Protein AF-A0A2M8Q7N8-F1 (afdb_monomer_lite)

InterPro domains:
  IPR007387 TRAP transporter, small membrane protein DctQ [PTHR35011] (1-80)
  IPR055348 Tripartite ATP-independent periplasmic transporters, DctQ component [PF04290] (7-81)

pLDDT: mean 86.73, std 8.42, range [61.31, 96.69]

Sequence (82 aa):
MWLALLLVLLQFAVVVLRYAFGTSFIMMQEGVIYLHAILFMLSIGYTYLVDQHVRVDVLYAGWPPRRKALVDLLAVLVGVLP

Organism: NCBI:txid2364212

Radius of gyration: 18.59 Å; chains: 1; bounding box: 33×23×51 Å

Structure (mmCIF, N/CA/C/O backbone):
data_AF-A0A2M8Q7N8-F1
#
_entry.id   AF-A0A2M8Q7N8-F1
#
loop_
_atom_site.group_PDB
_atom_site.id
_atom_site.type_symbol
_atom_site.label_atom_id
_atom_site.label_alt_id
_atom_site.label_comp_id
_atom_site.label_asym_id
_atom_site.label_entity_id
_atom_site.label_seq_id
_atom_site.pdbx_PDB_ins_code
_atom_site.Cartn_x
_atom_site.Cartn_y
_atom_site.Cartn_z
_atom_site.occupancy
_atom_site.B_iso_or_equiv
_atom_site.auth_seq_id
_atom_site.auth_comp_id
_atom_site.auth_asym_id
_atom_site.auth_atom_id
_atom_site.pdbx_PDB_model_num
ATOM 1 N N . MET A 1 1 ? -10.049 1.701 -8.071 1.00 73.06 1 MET A N 1
ATOM 2 C CA . MET A 1 1 ? -9.860 0.884 -9.296 1.00 73.06 1 MET A CA 1
ATOM 3 C C . MET A 1 1 ? -8.925 1.539 -10.313 1.00 73.06 1 MET A C 1
ATOM 5 O O . MET A 1 1 ? -8.008 0.868 -10.758 1.00 73.06 1 MET A O 1
ATOM 9 N N . TRP A 1 2 ? -9.064 2.833 -10.628 1.00 88.06 2 TRP A N 1
ATOM 10 C CA . TRP A 1 2 ? -8.174 3.522 -11.585 1.00 88.06 2 TRP A CA 1
ATOM 11 C C . TRP A 1 2 ? -6.674 3.469 -11.239 1.00 88.06 2 TRP A C 1
ATOM 13 O O . TRP A 1 2 ? -5.862 3.187 -12.113 1.00 88.06 2 TRP A O 1
ATOM 23 N N . LEU A 1 3 ? -6.305 3.636 -9.963 1.00 90.00 3 LEU A N 1
ATOM 24 C CA . LEU A 1 3 ? -4.918 3.463 -9.492 1.00 90.00 3 LEU A CA 1
ATOM 25 C C . LEU A 1 3 ? -4.381 2.041 -9.722 1.00 90.00 3 LEU A C 1
ATOM 27 O O . LEU A 1 3 ? -3.216 1.878 -10.063 1.00 90.00 3 LEU A O 1
ATOM 31 N N . ALA A 1 4 ? -5.227 1.015 -9.575 1.00 92.19 4 ALA A N 1
ATOM 32 C CA . ALA A 1 4 ? -4.830 -0.374 -9.814 1.00 92.19 4 ALA A CA 1
ATOM 33 C C . ALA A 1 4 ? -4.531 -0.609 -11.297 1.00 92.19 4 ALA A C 1
ATOM 35 O O . ALA A 1 4 ? -3.523 -1.218 -11.637 1.00 92.19 4 ALA A O 1
ATOM 36 N N . LEU A 1 5 ? -5.382 -0.074 -12.177 1.00 94.88 5 LEU A N 1
ATOM 37 C CA . LEU A 1 5 ? -5.164 -0.126 -13.619 1.00 94.88 5 LEU A CA 1
ATOM 38 C C . LEU A 1 5 ? -3.850 0.571 -14.000 1.00 94.88 5 LEU A C 1
ATOM 40 O O . LEU A 1 5 ? -3.043 0.002 -14.728 1.00 94.88 5 LEU A O 1
ATOM 44 N N . LEU A 1 6 ? -3.608 1.769 -13.461 1.00 95.38 6 LEU A N 1
ATOM 45 C CA . LEU A 1 6 ? -2.370 2.511 -13.690 1.00 95.38 6 LEU A CA 1
ATOM 46 C C . LEU A 1 6 ? -1.136 1.735 -13.205 1.00 95.38 6 LEU A C 1
ATOM 48 O O . LEU A 1 6 ? -0.144 1.672 -13.926 1.00 95.38 6 LEU A O 1
ATOM 52 N N . LEU A 1 7 ? -1.208 1.098 -12.031 1.00 96.06 7 LEU A N 1
ATOM 53 C CA . LEU A 1 7 ? -0.137 0.249 -11.503 1.00 96.06 7 LEU A CA 1
ATOM 54 C C . LEU A 1 7 ? 0.177 -0.914 -12.444 1.00 96.06 7 LEU A C 1
ATOM 56 O O . LEU A 1 7 ? 1.342 -1.163 -12.742 1.00 96.06 7 LEU A O 1
ATOM 60 N N . VAL A 1 8 ? -0.857 -1.605 -12.930 1.00 96.44 8 VAL A N 1
ATOM 61 C CA . VAL A 1 8 ? -0.703 -2.737 -13.852 1.00 96.44 8 VAL A CA 1
ATOM 62 C C . VAL A 1 8 ? -0.090 -2.282 -15.174 1.00 96.44 8 VAL A C 1
ATOM 64 O O . VAL A 1 8 ? 0.838 -2.925 -15.655 1.00 96.44 8 VAL A O 1
ATOM 67 N N . LEU A 1 9 ? -0.549 -1.163 -15.741 1.00 96.69 9 LEU A N 1
ATOM 68 C CA . LEU A 1 9 ? 0.004 -0.621 -16.985 1.00 96.69 9 LEU A CA 1
ATOM 69 C C . LEU A 1 9 ? 1.463 -0.181 -16.821 1.00 96.69 9 LEU A C 1
ATOM 71 O O . LEU A 1 9 ? 2.288 -0.473 -17.685 1.00 96.69 9 LEU A O 1
ATOM 75 N N . LEU A 1 10 ? 1.797 0.474 -15.706 1.00 95.50 10 LEU A N 1
ATOM 76 C CA . LEU A 1 10 ? 3.165 0.893 -15.411 1.00 95.50 10 LEU A CA 1
ATOM 77 C C . LEU A 1 10 ? 4.087 -0.318 -15.227 1.00 95.50 10 LEU A C 1
ATOM 79 O O . LEU A 1 10 ? 5.150 -0.378 -15.842 1.00 95.50 10 LEU A O 1
ATOM 83 N N . GLN A 1 11 ? 3.661 -1.315 -14.446 1.00 96.44 11 GLN A N 1
ATOM 84 C CA . GLN A 1 11 ? 4.410 -2.556 -14.251 1.00 96.44 11 GLN A CA 1
ATOM 85 C C . GLN A 1 11 ? 4.578 -3.324 -15.568 1.00 96.44 11 GLN A C 1
ATOM 87 O O . GLN A 1 11 ? 5.660 -3.836 -15.853 1.00 96.44 11 GLN A O 1
ATOM 92 N N . PHE A 1 12 ? 3.534 -3.384 -16.396 1.00 96.25 12 PHE A N 1
ATOM 93 C CA . PHE A 1 12 ? 3.601 -4.003 -17.715 1.00 96.25 12 PHE A CA 1
ATOM 94 C C . PHE A 1 12 ? 4.615 -3.291 -18.616 1.00 96.25 12 PHE A C 1
ATOM 96 O O . PHE A 1 12 ? 5.462 -3.951 -19.214 1.00 96.25 12 PHE A O 1
ATOM 103 N N . ALA A 1 13 ? 4.600 -1.956 -18.652 1.00 94.81 13 ALA A N 1
ATOM 104 C CA . ALA A 1 13 ? 5.586 -1.178 -19.394 1.00 94.81 13 ALA A CA 1
ATOM 105 C C . ALA A 1 13 ? 7.018 -1.458 -18.906 1.00 94.81 13 ALA A C 1
ATOM 107 O O . ALA A 1 13 ? 7.904 -1.674 -19.729 1.00 94.81 13 ALA A O 1
ATOM 108 N N . VAL A 1 14 ? 7.244 -1.539 -17.588 1.00 95.38 14 VAL A N 1
ATOM 109 C CA . VAL A 1 14 ? 8.553 -1.902 -17.010 1.00 95.38 14 VAL A CA 1
ATOM 110 C C . VAL A 1 14 ? 9.018 -3.276 -17.499 1.00 95.38 14 VAL A C 1
ATOM 112 O O . VAL A 1 14 ? 10.173 -3.426 -17.896 1.00 95.38 14 VAL A O 1
ATOM 115 N N . VAL A 1 15 ? 8.133 -4.275 -17.502 1.00 95.62 15 VAL A N 1
ATOM 116 C CA . VAL A 1 15 ? 8.434 -5.636 -17.977 1.00 95.62 15 VAL A CA 1
ATOM 117 C C . VAL A 1 15 ? 8.751 -5.630 -19.475 1.00 95.62 15 VAL A C 1
ATOM 119 O O . VAL A 1 15 ? 9.770 -6.182 -19.883 1.00 95.62 15 VAL A O 1
ATOM 122 N N . VAL A 1 16 ? 7.939 -4.964 -20.299 1.00 95.69 16 VAL A N 1
ATOM 123 C CA . VAL A 1 16 ? 8.167 -4.882 -21.751 1.00 95.69 16 VAL A CA 1
ATOM 124 C C . VAL A 1 16 ? 9.495 -4.195 -22.063 1.00 95.69 16 VAL A C 1
ATOM 126 O O . VAL A 1 16 ? 10.292 -4.741 -22.822 1.00 95.69 16 VAL A O 1
ATOM 129 N N . LEU A 1 17 ? 9.784 -3.044 -21.452 1.00 94.62 17 LEU A N 1
ATOM 130 C CA . LEU A 1 17 ? 11.057 -2.345 -21.654 1.00 94.62 17 LEU A CA 1
ATOM 131 C C . LEU A 1 17 ? 12.251 -3.209 -21.243 1.00 94.62 17 LEU A C 1
ATOM 133 O O . LEU A 1 17 ? 13.237 -3.296 -21.976 1.00 94.62 17 LEU A O 1
ATOM 137 N N . ARG A 1 18 ? 12.138 -3.904 -20.108 1.00 93.75 18 ARG A N 1
ATOM 138 C CA . ARG A 1 18 ? 13.217 -4.736 -19.581 1.00 93.75 18 ARG A CA 1
ATOM 139 C C . ARG A 1 18 ? 13.500 -5.960 -20.442 1.00 93.75 18 ARG A C 1
ATOM 141 O O . ARG A 1 18 ? 14.667 -6.258 -20.673 1.00 93.75 18 ARG A O 1
ATOM 148 N N . TYR A 1 19 ? 12.468 -6.667 -20.899 1.00 93.94 19 TYR A N 1
ATOM 149 C CA . TYR A 1 19 ? 12.646 -7.945 -21.597 1.00 93.94 19 TYR A CA 1
ATOM 150 C C . TYR A 1 19 ? 12.656 -7.826 -23.122 1.00 93.94 19 TYR A C 1
ATOM 152 O O . TYR A 1 19 ? 13.403 -8.556 -23.763 1.00 93.94 19 TYR A O 1
ATOM 160 N N . ALA A 1 20 ? 11.872 -6.919 -23.714 1.00 94.81 20 ALA A N 1
ATOM 161 C CA . ALA A 1 20 ? 11.843 -6.742 -25.168 1.00 94.81 20 ALA A CA 1
ATOM 162 C C . ALA A 1 20 ? 12.913 -5.755 -25.660 1.00 94.81 20 ALA A C 1
ATOM 164 O O . ALA A 1 20 ? 13.475 -5.951 -26.734 1.00 94.81 20 ALA A O 1
ATOM 165 N N . PHE A 1 21 ? 13.209 -4.712 -24.877 1.00 92.81 21 PHE A N 1
ATOM 166 C CA . PHE A 1 21 ? 14.140 -3.646 -25.271 1.00 92.81 21 PHE A CA 1
ATOM 167 C C . PHE A 1 21 ? 15.455 -3.646 -24.479 1.00 92.81 21 PHE A C 1
ATOM 169 O O . PHE A 1 21 ? 16.346 -2.861 -24.791 1.00 92.81 21 PHE A O 1
ATOM 176 N N . GLY A 1 22 ? 15.592 -4.488 -23.449 1.00 92.12 22 GLY A N 1
ATOM 177 C CA . GLY A 1 22 ? 16.795 -4.556 -22.611 1.00 92.12 22 GLY A CA 1
ATOM 178 C C . GLY A 1 22 ? 17.079 -3.286 -21.798 1.00 92.12 22 GLY A C 1
ATOM 179 O O . GLY A 1 22 ? 18.175 -3.142 -21.261 1.00 92.12 22 GLY A O 1
ATOM 180 N N . THR A 1 23 ? 16.125 -2.354 -21.702 1.00 90.62 23 THR A N 1
ATOM 181 C CA . THR A 1 23 ? 16.290 -1.073 -20.998 1.00 90.62 23 THR A CA 1
ATOM 182 C C . THR A 1 23 ? 15.546 -1.078 -19.667 1.00 90.62 23 THR A C 1
ATOM 184 O O . THR A 1 23 ? 14.528 -1.744 -19.487 1.00 90.62 23 THR A O 1
ATOM 187 N N . SER A 1 24 ? 16.070 -0.369 -18.669 1.00 88.50 24 SER A N 1
ATOM 188 C CA . SER A 1 24 ? 15.443 -0.273 -17.348 1.00 88.50 24 SER A CA 1
ATOM 189 C C . SER A 1 24 ? 15.644 1.115 -16.764 1.00 88.50 24 SER A C 1
ATOM 191 O O . SER A 1 24 ? 16.767 1.607 -16.691 1.00 88.50 24 SER A O 1
ATOM 193 N N . PHE A 1 25 ? 14.546 1.730 -16.330 1.00 91.81 25 PHE A N 1
ATOM 194 C CA . PHE A 1 25 ? 14.542 3.052 -15.714 1.00 91.81 25 PHE A CA 1
ATOM 195 C C . PHE A 1 25 ? 14.221 2.934 -14.226 1.00 91.81 25 PHE A C 1
ATOM 197 O O . PHE A 1 25 ? 13.164 2.418 -13.858 1.00 91.81 25 PHE A O 1
ATOM 204 N N . ILE A 1 26 ? 15.109 3.458 -13.378 1.00 93.00 26 ILE A N 1
ATOM 205 C CA . ILE A 1 26 ? 14.934 3.459 -11.915 1.00 93.00 26 ILE A CA 1
ATOM 206 C C . ILE A 1 26 ? 13.656 4.217 -11.535 1.00 93.00 26 ILE A C 1
ATOM 208 O O . ILE A 1 26 ? 12.849 3.710 -10.765 1.00 93.00 26 ILE A O 1
ATOM 212 N N . MET A 1 27 ? 13.396 5.362 -12.178 1.00 93.25 27 MET A N 1
ATOM 213 C 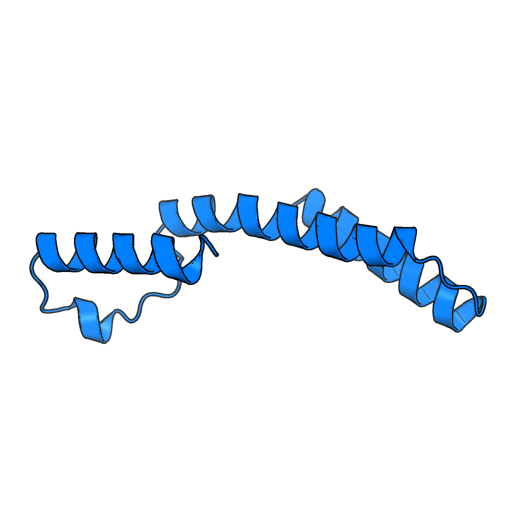CA . MET A 1 27 ? 12.196 6.171 -11.924 1.00 93.25 27 MET A CA 1
ATOM 214 C C . MET A 1 27 ? 10.889 5.397 -12.145 1.00 93.25 27 MET A C 1
ATOM 216 O O . MET A 1 27 ? 9.922 5.608 -11.421 1.00 93.25 27 MET A O 1
ATOM 220 N N . MET A 1 28 ? 10.840 4.487 -13.126 1.00 92.56 28 MET A N 1
ATOM 221 C CA . MET A 1 28 ? 9.642 3.674 -13.359 1.00 92.56 28 MET A CA 1
ATOM 222 C C . MET A 1 28 ? 9.474 2.599 -12.283 1.00 92.56 28 MET A C 1
ATOM 224 O O . MET A 1 28 ? 8.350 2.331 -11.870 1.00 92.56 28 MET A O 1
ATOM 228 N N . GLN A 1 29 ? 10.573 2.006 -11.808 1.00 92.88 29 GLN A N 1
ATOM 229 C CA . GLN A 1 29 ? 10.538 1.014 -10.729 1.00 92.88 29 GLN A CA 1
ATOM 230 C C . GLN A 1 29 ? 10.110 1.650 -9.402 1.00 92.88 29 GLN A C 1
ATOM 232 O O . GLN A 1 29 ? 9.216 1.136 -8.734 1.00 92.88 29 GLN A O 1
ATOM 237 N N . GLU A 1 30 ? 10.684 2.803 -9.057 1.00 95.38 30 GLU A N 1
ATOM 238 C CA . GLU A 1 30 ? 10.255 3.589 -7.898 1.00 95.38 30 GLU A CA 1
ATOM 239 C C . GLU A 1 30 ? 8.801 4.046 -8.040 1.00 95.38 30 GLU A C 1
ATOM 241 O O . GLU A 1 30 ? 8.021 3.940 -7.096 1.00 95.38 30 GLU A O 1
ATOM 246 N N . GLY A 1 31 ? 8.403 4.467 -9.244 1.00 94.88 31 GLY A N 1
ATOM 247 C CA . GLY A 1 31 ? 7.023 4.816 -9.562 1.00 94.88 31 GLY A CA 1
ATOM 248 C C . GLY A 1 31 ? 6.042 3.691 -9.234 1.00 94.88 31 GLY A C 1
ATOM 249 O O . GLY A 1 31 ? 5.017 3.956 -8.614 1.00 94.88 31 GLY A O 1
ATOM 250 N N . VAL A 1 32 ? 6.362 2.436 -9.574 1.00 95.44 32 VAL A N 1
ATOM 251 C CA . VAL A 1 32 ? 5.530 1.271 -9.216 1.00 95.44 32 VAL A CA 1
ATOM 252 C C . VAL A 1 32 ? 5.399 1.132 -7.700 1.00 95.44 32 VAL A C 1
ATOM 254 O O . VAL A 1 32 ? 4.286 0.946 -7.208 1.00 95.44 32 VAL A O 1
ATOM 257 N N . ILE A 1 33 ? 6.505 1.248 -6.960 1.00 95.12 33 ILE A N 1
ATOM 258 C CA . ILE A 1 33 ? 6.511 1.128 -5.495 1.00 95.12 33 ILE A CA 1
ATOM 259 C C . ILE A 1 33 ? 5.644 2.222 -4.862 1.00 95.12 33 ILE A C 1
ATOM 261 O O . ILE A 1 33 ? 4.778 1.920 -4.040 1.00 95.12 33 ILE A O 1
ATOM 265 N N . TYR A 1 34 ? 5.811 3.480 -5.277 1.00 94.56 34 TYR A N 1
ATOM 266 C CA . TYR A 1 34 ? 5.017 4.587 -4.746 1.00 94.56 34 TYR A CA 1
ATOM 267 C C . TYR A 1 34 ? 3.535 4.461 -5.103 1.00 94.56 34 TYR A C 1
ATOM 269 O O . TYR A 1 34 ? 2.677 4.682 -4.247 1.00 94.56 34 TYR A O 1
ATOM 277 N N . LEU A 1 35 ? 3.207 4.052 -6.333 1.00 95.19 35 LEU A N 1
ATOM 278 C CA . LEU A 1 35 ? 1.814 3.864 -6.738 1.00 95.19 35 LEU A CA 1
ATOM 279 C C . LEU A 1 35 ? 1.152 2.721 -5.961 1.00 95.19 35 LEU A C 1
ATOM 281 O O . LEU A 1 35 ? -0.015 2.825 -5.583 1.00 95.19 35 LEU A O 1
ATOM 285 N N . HIS A 1 36 ? 1.908 1.654 -5.691 1.00 94.31 36 HIS A N 1
ATOM 286 C CA . HIS A 1 36 ? 1.464 0.545 -4.856 1.00 94.31 36 HIS A CA 1
ATOM 287 C C . HIS A 1 36 ? 1.200 1.002 -3.419 1.00 94.31 36 HIS A C 1
ATOM 289 O O . HIS A 1 36 ? 0.138 0.709 -2.872 1.00 94.31 36 HIS A O 1
ATOM 295 N N . ALA A 1 37 ? 2.125 1.763 -2.828 1.00 92.75 37 ALA A N 1
ATOM 296 C CA . ALA A 1 37 ? 1.980 2.296 -1.478 1.00 92.75 37 ALA A CA 1
ATOM 297 C C . ALA A 1 37 ? 0.745 3.202 -1.352 1.00 92.75 37 ALA A C 1
ATOM 299 O O . ALA A 1 37 ? -0.046 3.034 -0.426 1.00 92.75 37 ALA A O 1
ATOM 300 N N . ILE A 1 38 ? 0.521 4.105 -2.314 1.00 92.62 38 ILE A N 1
ATOM 301 C CA . ILE A 1 38 ? -0.671 4.969 -2.354 1.00 92.62 38 ILE A CA 1
ATOM 302 C C . ILE A 1 38 ? -1.946 4.127 -2.434 1.00 92.62 38 ILE A C 1
ATOM 304 O O . ILE A 1 38 ? -2.900 4.363 -1.691 1.00 92.62 38 ILE A O 1
ATOM 308 N N . LEU A 1 39 ? -1.969 3.133 -3.325 1.00 92.62 39 LEU A N 1
ATOM 309 C CA . LEU A 1 39 ? -3.116 2.250 -3.492 1.00 92.62 39 LEU A CA 1
ATOM 310 C C . LEU A 1 39 ? -3.431 1.509 -2.193 1.00 92.62 39 LEU A C 1
ATOM 312 O O . LEU A 1 39 ? -4.592 1.472 -1.786 1.00 92.62 39 LEU A O 1
ATOM 316 N N . PHE A 1 40 ? -2.417 0.957 -1.530 1.00 88.81 40 PHE A N 1
ATOM 317 C CA . PHE A 1 40 ? -2.578 0.242 -0.271 1.00 88.81 40 PHE A CA 1
ATOM 318 C C . PHE A 1 40 ? -3.080 1.161 0.850 1.00 88.81 40 PHE A C 1
ATOM 320 O O . PHE A 1 40 ? -4.089 0.850 1.480 1.00 88.81 40 PHE A O 1
ATOM 327 N N . MET A 1 41 ? -2.450 2.324 1.039 1.00 88.44 41 MET A N 1
ATOM 328 C CA . MET A 1 41 ? -2.809 3.285 2.092 1.00 88.44 41 MET A CA 1
ATOM 329 C C . MET A 1 41 ? -4.229 3.841 1.932 1.00 88.44 41 MET A C 1
ATOM 331 O O . MET A 1 41 ? -4.943 4.016 2.917 1.00 88.44 41 MET A O 1
ATOM 335 N N . LEU A 1 42 ? -4.686 4.071 0.698 1.00 88.62 42 LEU A N 1
ATOM 336 C CA . LEU A 1 42 ? -6.070 4.484 0.440 1.00 88.62 42 LEU A CA 1
ATOM 337 C C . LEU A 1 42 ? -7.068 3.333 0.625 1.00 88.62 42 LEU A C 1
ATOM 339 O O . LEU A 1 42 ? -8.193 3.553 1.071 1.00 88.62 42 LEU A O 1
ATOM 343 N N . SER A 1 43 ? -6.673 2.105 0.281 1.00 87.88 43 SER A N 1
ATOM 344 C CA . SER A 1 43 ? -7.569 0.945 0.335 1.00 87.88 43 SER A CA 1
ATOM 345 C C . SER A 1 43 ? -7.743 0.411 1.756 1.00 87.88 43 SER A C 1
ATOM 347 O O . SER A 1 43 ? -8.836 -0.024 2.102 1.00 87.88 43 SER A O 1
ATOM 349 N N . ILE A 1 44 ? -6.712 0.468 2.604 1.00 86.25 44 ILE A N 1
ATOM 350 C CA . ILE A 1 44 ? -6.757 -0.125 3.947 1.00 86.25 44 ILE A CA 1
ATOM 351 C C . ILE A 1 44 ? -7.782 0.547 4.863 1.00 86.25 44 ILE A C 1
ATOM 353 O O . ILE A 1 44 ? -8.517 -0.152 5.557 1.00 86.25 44 ILE A O 1
ATOM 357 N N . GLY A 1 45 ? -7.913 1.877 4.800 1.00 83.69 45 GLY A N 1
ATOM 358 C CA . GLY A 1 45 ? -8.935 2.603 5.560 1.00 83.69 45 GLY A CA 1
ATOM 359 C C . GLY A 1 45 ? -10.355 2.217 5.141 1.00 83.69 45 GLY A C 1
ATOM 360 O O . GLY A 1 45 ? -11.222 2.017 5.989 1.00 83.69 45 GLY A O 1
ATOM 361 N N . TYR A 1 46 ? -10.586 2.036 3.837 1.00 84.69 46 TYR A N 1
ATOM 362 C CA . TYR A 1 46 ? -11.880 1.592 3.321 1.00 84.69 46 TYR A CA 1
ATOM 363 C C . TYR A 1 46 ? -12.192 0.141 3.712 1.00 84.69 46 TYR A C 1
ATOM 365 O O . TYR A 1 46 ? -13.278 -0.143 4.207 1.00 84.69 46 TYR A O 1
ATOM 373 N N . THR A 1 47 ? -11.233 -0.775 3.561 1.00 85.94 47 THR A N 1
ATOM 374 C CA . THR A 1 47 ? -11.393 -2.181 3.967 1.00 85.94 47 THR A CA 1
ATOM 375 C C . THR A 1 47 ? -11.674 -2.309 5.465 1.00 85.94 47 THR A C 1
ATOM 377 O O . THR A 1 47 ? -12.453 -3.168 5.877 1.00 85.94 47 THR A O 1
ATOM 380 N N . TYR A 1 48 ? -11.077 -1.435 6.278 1.00 81.62 48 TYR A N 1
ATOM 381 C CA . TYR A 1 48 ? -11.337 -1.368 7.711 1.00 81.62 48 TYR A CA 1
ATOM 382 C C . TYR A 1 48 ? -12.741 -0.834 8.029 1.00 81.62 48 TYR A C 1
ATOM 384 O O . TYR A 1 48 ? -13.415 -1.394 8.886 1.00 81.62 48 TYR A O 1
ATOM 392 N N . LEU A 1 49 ? -13.212 0.193 7.309 1.00 82.62 49 LEU A N 1
ATOM 393 C CA . LEU A 1 49 ? -14.560 0.758 7.471 1.00 82.62 49 LEU A CA 1
ATOM 394 C C . LEU A 1 49 ? -15.673 -0.259 7.176 1.00 82.62 49 LEU A C 1
ATOM 396 O O . LEU A 1 49 ? -16.719 -0.219 7.814 1.00 82.62 49 LEU A O 1
ATOM 400 N N . VAL A 1 50 ? -15.466 -1.150 6.202 1.00 86.12 50 VAL A N 1
ATOM 401 C CA . VAL A 1 50 ? -16.459 -2.165 5.797 1.00 86.12 50 VAL A CA 1
ATOM 402 C C . VAL A 1 50 ? -16.288 -3.479 6.585 1.00 86.12 50 VAL A C 1
ATOM 404 O O . VAL A 1 50 ? -16.891 -4.491 6.240 1.00 86.12 50 VAL A O 1
ATOM 407 N N . ASP A 1 51 ? -15.448 -3.497 7.630 1.00 78.81 51 ASP A N 1
ATOM 408 C CA . ASP A 1 51 ? -15.120 -4.694 8.423 1.00 78.81 51 ASP A CA 1
ATOM 409 C C . ASP A 1 51 ? -14.687 -5.904 7.560 1.00 78.81 51 ASP A C 1
ATOM 411 O O . ASP 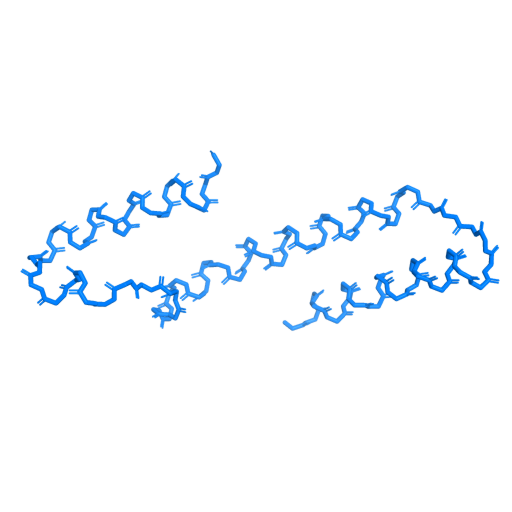A 1 51 ? -14.817 -7.058 7.953 1.00 78.81 51 ASP A O 1
ATOM 415 N N . GLN A 1 52 ? -14.132 -5.646 6.369 1.00 78.50 52 GLN A N 1
ATOM 416 C CA . GLN A 1 52 ? -13.587 -6.665 5.458 1.00 78.50 52 GLN A CA 1
ATOM 417 C C . GLN A 1 52 ? -12.090 -6.906 5.693 1.00 78.50 52 GLN A C 1
ATOM 419 O O . GLN A 1 52 ? -11.434 -7.633 4.946 1.00 78.50 52 GLN A O 1
ATOM 424 N N . HIS A 1 53 ? -11.514 -6.269 6.713 1.00 79.44 53 HIS A N 1
ATOM 425 C CA . HIS A 1 53 ? -10.167 -6.584 7.161 1.00 79.44 53 HIS A CA 1
ATOM 426 C C . HIS A 1 53 ? -10.166 -7.997 7.756 1.00 79.44 53 HIS A C 1
ATOM 428 O O . HIS A 1 53 ? -11.074 -8.338 8.507 1.00 79.44 53 HIS A O 1
ATOM 434 N N . VAL A 1 54 ? -9.167 -8.822 7.429 1.00 72.38 54 VAL A N 1
ATOM 435 C CA . VAL A 1 54 ? -9.084 -10.203 7.927 1.00 72.38 54 VAL A CA 1
ATOM 436 C C . VAL A 1 54 ? -8.875 -10.173 9.442 1.00 72.38 54 VAL A C 1
ATOM 438 O O . VAL A 1 54 ? -7.757 -10.009 9.926 1.00 72.38 54 VAL A O 1
ATOM 441 N N . ARG A 1 55 ? -9.964 -10.305 10.201 1.00 72.69 55 ARG A N 1
ATOM 442 C CA . ARG A 1 55 ? -9.944 -10.467 11.654 1.00 72.69 55 ARG A CA 1
ATOM 443 C C . ARG A 1 55 ? -10.014 -11.953 11.975 1.00 72.69 55 ARG A C 1
ATOM 445 O O . ARG A 1 55 ? -10.653 -12.737 11.281 1.00 72.69 55 ARG A O 1
ATOM 452 N N . VAL A 1 56 ? -9.327 -12.367 13.033 1.00 68.56 56 VAL A N 1
ATOM 453 C CA . VAL A 1 56 ? -9.402 -13.754 13.506 1.00 68.56 56 VAL A CA 1
ATOM 454 C C . VAL A 1 56 ? -10.658 -13.893 14.364 1.00 68.56 56 VAL A C 1
ATOM 456 O O . VAL A 1 56 ? -10.585 -13.858 15.589 1.00 68.56 56 VAL A O 1
ATOM 459 N N . ASP A 1 57 ? -11.821 -14.027 13.728 1.00 67.50 57 ASP A N 1
ATOM 460 C CA . ASP A 1 57 ? -13.137 -13.978 14.388 1.00 67.50 57 ASP A CA 1
ATOM 461 C C . ASP A 1 57 ? -13.296 -14.982 15.548 1.00 67.50 57 ASP A C 1
ATOM 463 O O . 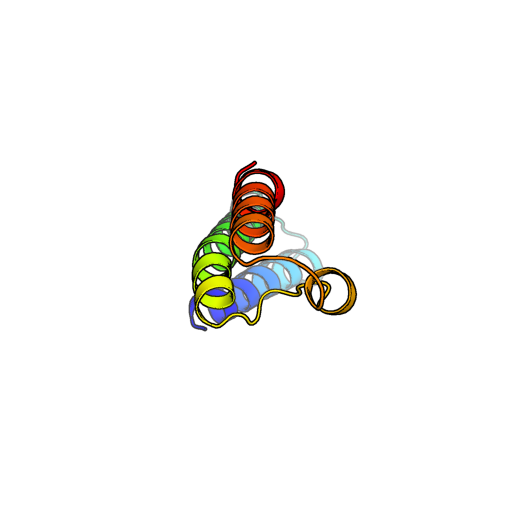ASP A 1 57 ? -13.982 -14.703 16.536 1.00 67.50 57 ASP A O 1
ATOM 467 N N . VAL A 1 58 ? -12.576 -16.110 15.499 1.00 70.12 58 VAL A N 1
ATOM 468 C CA . VAL A 1 58 ? -12.531 -17.131 16.565 1.00 70.12 58 VAL A CA 1
ATOM 469 C C . VAL A 1 58 ? -12.005 -16.570 17.894 1.00 70.12 58 VAL A C 1
ATOM 471 O O . VAL A 1 58 ? -12.497 -16.943 18.956 1.00 70.12 58 VAL A O 1
ATOM 474 N N . LEU A 1 59 ? -11.044 -15.641 17.861 1.00 68.81 59 LEU A N 1
ATOM 475 C CA . LEU A 1 59 ? -10.504 -14.996 19.065 1.00 68.81 59 LEU A CA 1
ATOM 476 C C . LEU A 1 59 ? -11.446 -13.907 19.607 1.00 68.81 59 LEU A C 1
ATOM 478 O O . LEU A 1 59 ? -11.455 -13.633 20.806 1.00 68.81 59 LEU A O 1
ATOM 482 N N . TYR A 1 60 ? -12.268 -13.308 18.739 1.00 73.38 60 TYR A N 1
ATOM 483 C CA . TYR A 1 60 ? -13.158 -12.197 19.085 1.00 73.38 60 TYR A CA 1
ATOM 484 C C . TYR A 1 60 ? -14.507 -12.658 19.659 1.00 73.38 60 TYR A C 1
ATOM 486 O O . TYR A 1 60 ? -15.163 -11.879 20.354 1.00 73.38 60 TYR A O 1
ATOM 494 N N . ALA A 1 61 ? -14.946 -13.896 19.418 1.00 72.00 61 ALA A N 1
ATOM 495 C CA . ALA A 1 61 ? -16.287 -14.369 19.787 1.00 72.00 61 ALA A CA 1
ATOM 496 C C . ALA A 1 61 ? -16.642 -14.210 21.287 1.00 72.00 61 ALA A C 1
ATOM 498 O O . ALA A 1 61 ? -17.798 -13.954 21.612 1.00 72.00 61 ALA A O 1
ATOM 499 N N . GLY A 1 62 ? -15.662 -14.282 22.198 1.00 78.25 62 GLY A N 1
ATOM 500 C CA . GLY A 1 62 ? -15.880 -14.199 23.653 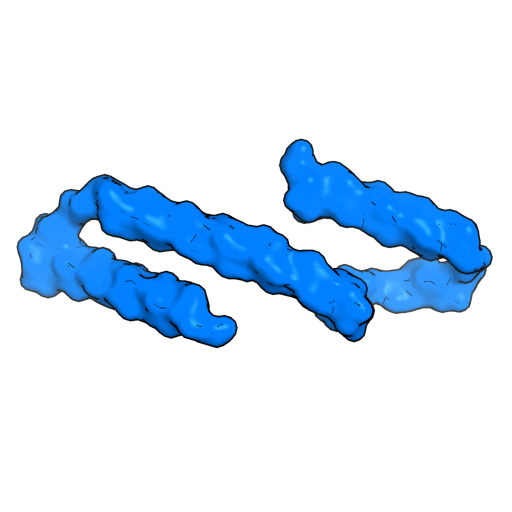1.00 78.25 62 GLY A CA 1
ATOM 501 C C . GLY A 1 62 ? -15.469 -12.884 24.329 1.00 78.25 62 GLY A C 1
ATOM 502 O O . GLY A 1 62 ? -15.510 -12.794 25.556 1.00 78.25 62 GLY A O 1
ATOM 503 N N . TRP A 1 63 ? -15.004 -11.875 23.586 1.00 84.06 63 TRP A N 1
ATOM 504 C CA . TRP A 1 63 ? -14.420 -10.671 24.196 1.00 84.06 63 TRP A CA 1
ATOM 505 C C . TRP A 1 63 ? -15.439 -9.549 24.446 1.00 84.06 63 TRP A C 1
ATOM 507 O O . TRP A 1 63 ? -16.297 -9.293 23.598 1.00 84.06 63 TRP A O 1
ATOM 517 N N . PRO A 1 64 ? -15.320 -8.810 25.568 1.00 85.75 64 PRO A N 1
AT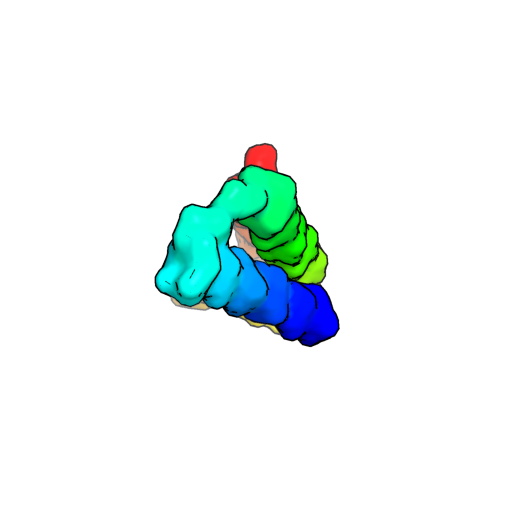OM 518 C CA . PRO A 1 64 ? -16.137 -7.627 25.811 1.00 85.75 64 PRO A CA 1
ATOM 519 C C . PRO A 1 64 ? -15.819 -6.516 24.790 1.00 85.75 64 PRO A C 1
ATOM 521 O O . PRO A 1 64 ? -14.670 -6.417 24.342 1.00 85.75 64 PRO A O 1
ATOM 524 N N . PRO A 1 65 ? -16.776 -5.615 24.482 1.00 83.94 65 PRO A N 1
ATOM 525 C CA . PRO A 1 65 ? -16.624 -4.582 23.447 1.00 83.94 65 PRO A CA 1
ATOM 526 C C . PRO A 1 65 ? -15.363 -3.722 23.606 1.00 83.94 65 PRO A C 1
ATOM 528 O O . PRO A 1 65 ? -14.700 -3.387 22.630 1.00 83.94 65 PRO A O 1
ATOM 531 N N . ARG A 1 66 ? -14.977 -3.427 24.855 1.00 86.56 66 ARG A N 1
ATOM 532 C CA . ARG A 1 66 ? -13.778 -2.636 25.172 1.00 86.56 66 ARG A CA 1
ATOM 533 C C . ARG A 1 66 ? -12.469 -3.329 24.783 1.00 86.56 66 ARG A C 1
ATOM 535 O O . ARG A 1 66 ? -11.544 -2.652 24.355 1.00 86.56 66 ARG A O 1
ATOM 542 N N . ARG A 1 67 ? -12.376 -4.660 24.924 1.00 85.19 67 ARG A N 1
ATOM 543 C CA . ARG A 1 67 ? -11.174 -5.415 24.516 1.00 85.19 67 ARG A CA 1
ATOM 544 C C . ARG A 1 67 ? -11.065 -5.499 23.001 1.00 85.19 67 ARG A C 1
ATOM 546 O O . ARG A 1 67 ? -9.969 -5.328 22.487 1.00 85.19 67 ARG A O 1
ATOM 553 N N . LYS A 1 68 ? -12.192 -5.698 22.309 1.00 83.44 68 LYS A N 1
ATOM 554 C CA . LYS A 1 68 ? -12.239 -5.692 20.840 1.00 83.44 68 LYS A CA 1
ATOM 555 C C . LYS A 1 68 ? -11.714 -4.370 20.286 1.00 83.44 68 LYS A C 1
ATOM 557 O O . LYS A 1 68 ? -10.738 -4.385 19.554 1.00 83.44 68 LYS A O 1
ATOM 562 N N . ALA A 1 69 ? -12.257 -3.246 20.762 1.00 84.31 69 ALA A N 1
ATOM 563 C CA . ALA A 1 69 ? -11.836 -1.912 20.333 1.00 84.31 69 ALA A CA 1
ATOM 564 C C . ALA A 1 69 ? -10.352 -1.609 20.619 1.00 84.31 69 ALA A C 1
ATOM 566 O O . ALA A 1 69 ? -9.704 -0.927 19.833 1.00 84.31 69 ALA A O 1
ATOM 567 N N . LEU A 1 70 ? -9.801 -2.109 21.732 1.00 87.25 70 LEU A N 1
ATOM 568 C CA . LEU A 1 70 ? -8.397 -1.881 22.085 1.00 87.25 70 LEU A CA 1
ATOM 569 C C . LEU A 1 70 ? -7.434 -2.698 21.212 1.00 87.25 70 LEU A C 1
ATOM 571 O O . LEU A 1 70 ? -6.381 -2.190 20.834 1.00 87.25 70 LEU A O 1
ATOM 575 N N . VAL A 1 71 ? -7.793 -3.939 20.875 1.00 86.19 71 VAL A N 1
ATOM 576 C CA . VAL A 1 71 ? -6.994 -4.779 19.968 1.00 86.19 71 VAL A CA 1
ATOM 577 C C . VAL A 1 71 ? -7.103 -4.286 18.531 1.00 86.19 71 VAL A C 1
ATOM 579 O O . VAL A 1 71 ? -6.083 -4.193 17.863 1.00 86.19 71 VAL A O 1
ATOM 582 N N . ASP A 1 72 ? -8.295 -3.887 18.099 1.00 84.12 72 ASP A N 1
ATOM 583 C CA . ASP A 1 72 ? -8.537 -3.210 16.824 1.00 84.12 72 ASP A CA 1
ATOM 584 C C . ASP A 1 72 ? -7.667 -1.941 16.693 1.00 84.12 72 ASP A C 1
ATOM 586 O O . ASP A 1 72 ? -6.960 -1.760 15.702 1.00 84.12 72 ASP A O 1
ATOM 590 N N . LEU A 1 73 ? -7.627 -1.100 17.735 1.00 85.50 73 LEU A N 1
ATOM 591 C CA . LEU A 1 73 ? -6.783 0.098 17.766 1.00 85.50 73 LEU A CA 1
ATOM 592 C C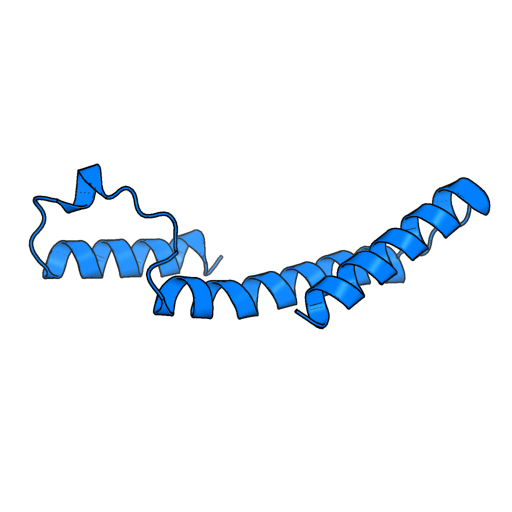 . LEU A 1 73 ? -5.287 -0.242 17.697 1.00 85.50 73 LEU A C 1
ATOM 594 O O . LEU A 1 73 ? -4.566 0.361 16.906 1.00 85.50 73 LEU A O 1
ATOM 598 N N . LEU A 1 74 ? -4.815 -1.202 18.499 1.00 86.06 74 LEU A N 1
ATOM 599 C CA . LEU A 1 74 ? -3.414 -1.639 18.479 1.00 86.06 74 LEU A CA 1
ATOM 600 C C . LEU A 1 74 ? -3.025 -2.267 17.135 1.00 86.06 74 LEU A C 1
ATOM 602 O O . LEU A 1 74 ? -1.928 -2.015 16.645 1.00 86.06 74 LEU A O 1
ATOM 606 N N . ALA A 1 75 ? -3.914 -3.050 16.525 1.00 82.12 75 ALA A N 1
ATOM 607 C CA . ALA A 1 75 ? -3.688 -3.669 15.225 1.00 82.12 75 ALA A CA 1
ATOM 608 C C . ALA A 1 75 ? -3.538 -2.617 14.122 1.00 82.12 75 ALA A C 1
ATOM 610 O O . ALA A 1 75 ? -2.633 -2.727 13.300 1.00 82.12 75 ALA A O 1
ATOM 611 N N . VAL A 1 76 ? -4.361 -1.564 14.135 1.00 84.12 76 VAL A N 1
ATOM 612 C CA . VAL A 1 76 ? -4.195 -0.433 13.211 1.00 84.12 76 VAL A CA 1
ATOM 613 C C . VAL A 1 76 ? -2.883 0.307 13.485 1.00 84.12 76 VAL A C 1
ATOM 615 O O . VAL A 1 76 ? -2.148 0.627 12.555 1.00 84.12 76 VAL A O 1
ATOM 618 N N . LEU A 1 77 ? -2.549 0.546 14.752 1.00 84.94 77 LEU A N 1
ATOM 619 C CA . LEU A 1 77 ? -1.387 1.354 15.123 1.00 84.94 77 LEU A CA 1
ATOM 620 C C . LEU A 1 77 ? -0.038 0.662 14.875 1.00 84.94 77 LEU A C 1
ATOM 622 O O . LEU A 1 77 ? 0.942 1.357 14.671 1.00 84.94 77 LEU A O 1
ATOM 626 N N . VAL A 1 78 ? 0.011 -0.673 14.898 1.00 84.19 78 VAL A N 1
ATOM 627 C CA . VAL A 1 78 ? 1.238 -1.461 14.659 1.00 84.19 78 VAL A CA 1
ATOM 628 C C . VAL A 1 78 ? 1.278 -2.066 13.253 1.00 84.19 78 VAL A C 1
ATOM 630 O O . VAL A 1 78 ? 2.345 -2.255 12.682 1.00 84.19 78 VAL A O 1
ATOM 633 N N . GLY A 1 79 ? 0.122 -2.450 12.709 1.00 78.12 79 GLY A N 1
ATOM 634 C CA . GLY A 1 79 ? 0.030 -3.149 11.426 1.00 78.12 79 GLY A CA 1
ATOM 635 C C . GLY A 1 79 ? -0.189 -2.231 10.225 1.00 78.12 79 GLY A C 1
ATOM 636 O O . GLY A 1 79 ? 0.133 -2.624 9.105 1.00 78.12 79 GLY A O 1
ATOM 637 N N . VAL A 1 80 ? -0.755 -1.037 10.434 1.00 77.88 80 VAL A N 1
ATOM 638 C CA . VAL A 1 80 ? -1.062 -0.073 9.360 1.00 77.88 80 VAL A CA 1
ATOM 639 C C . VAL A 1 80 ? -0.171 1.160 9.441 1.00 77.88 80 VAL A C 1
ATOM 641 O O . VAL A 1 80 ? 0.317 1.625 8.411 1.00 77.88 80 VAL A O 1
ATOM 644 N N . LEU A 1 81 ? 0.051 1.684 10.647 1.00 71.88 81 LEU A N 1
ATOM 645 C CA . LEU A 1 81 ? 1.084 2.687 10.890 1.00 71.88 81 LEU A CA 1
ATOM 646 C C . LEU A 1 81 ? 2.420 1.967 11.152 1.00 71.88 81 LEU A C 1
ATOM 648 O O . LEU A 1 81 ? 2.440 1.061 11.985 1.00 71.88 81 LEU A O 1
ATOM 652 N N . PRO A 1 82 ? 3.495 2.303 10.415 1.00 61.31 82 PRO A N 1
ATOM 653 C CA . PRO A 1 82 ? 4.825 1.751 10.657 1.00 61.31 82 PRO A CA 1
ATOM 654 C C . PRO A 1 82 ? 5.440 2.261 11.966 1.00 61.31 82 PRO A C 1
ATOM 656 O O . PRO A 1 82 ? 5.119 3.403 12.376 1.00 61.31 82 PRO A O 1
#

Foldseek 3Di:
DVLVVVLVVLVVVQVCCCPVVVDHDPVSVVVSVVSVVVVCLVVVVVCVVVVVPDDPVVVVVPDDPVVVVVVSVVCCCPVVPD

Secondary structure (DSSP, 8-state):
-HHHHHHHHHHHHHHHHHHHS----HHHHHHHHHHHHHHHHHHHHHHHHTT-S---HHHHTT--HHHHHHHHHHHHHHHT--